Protein 1RIE (pdb70)

Sequence (127 aa):
AMSKIEIKLSDIPEGKNMAFKWRGKPLFVRHRTKKEIDQEAAVEVSQLRDPQHDLERVKKPEWVILIGVCTHLGCVPIANAGDFGGYYCPCHGSHYDASGRIRKGPAPLNLEVPSYEFTSDDMVIVG

Secondary structure (DSSP, 8-state):
--SSEEEEGGGS-TT-EEEEEETTEEEEEEE--HHHHHHHHT--GGG-SS---GGGT-SSTTEEEEE---TTTS-PPEET-TTTEEEEETTTTEEEETT--EEESS--SPPPPPPEEESSSSEEEE-

CATH classification: 2.102.10.10

Solvent-accessible surface area: 6633 Å² total; per-residue (Å²): 139,174,69,117,38,111,4,110,4,85,96,3,79,120,30,86,26,66,53,56,163,20,143,47,118,33,0,8,0,1,34,2,39,155,159,30,34,67,93,4,55,85,25,103,39,92,153,20,138,32,79,49,72,1,102,115,10,14,133,65,52,65,14,0,0,0,23,0,40,5,39,52,129,39,40,74,2,90,26,92,30,35,95,56,41,0,0,67,2,68,58,97,19,1,20,0,0,2,0,0,1,3,74,108,28,60,0,67,98,9,1,112,50,11,85,14,95,36,75,47,129,52,44,0,32,0,33

B-factor: mean 9.21, std 7.86, range [2.0, 38.42]

Organism: Bos taurus (NCBI:txid9913)

Radius of gyration: 13.68 Å; Cα contacts (8 Å, |Δi|>4): 272; chains: 1; bounding box: 29×33×38 Å

InterPro domains:
  IPR004192 Cytochrome b-c1 complex subunit Rieske, transmembrane domain [PF02921] (80-145)
  IPR005805 Rieske iron-sulphur protein, C-terminal [PR00162] (212-223)
  IPR005805 Rieske iron-sulphur protein, C-terminal [PR00162] (234-246)
  IPR005805 Rieske iron-sulphur protein, C-terminal [PR00162] (246-258)
  IPR006317 Ubiquinol-cytochrome c reductase, iron-sulphur subunit [TIGR01416] (114-274)
  IPR011070 Globular protein, non-globular alpha/beta subunit [SSF56568] (1-57)
  IPR014349 Rieske iron-sulphur protein [PTHR10134] (78-274)
  IPR015248 Ubiquinol-cytochrome c reductase iron-sulphur subunit, N-terminal [PF09165] (2-77)
  IPR017941 Rieske [2Fe-2S] iron-sulphur domain [PF00355] (195-258)
  IPR017941 Rieske [2Fe-2S] iron-sulphur domain [PS51296] (187-272)
  IPR036922 Rieske [2Fe-2S] iron-sulphur domain superfamily [G3DSA:2.102.10.10] (143-274)
  IPR036922 Rieske [2Fe-2S] iron-sulphur domain superfamily [SSF50022] (135-273)
  IPR037008 Cytochrome bc1 complex subunit Rieske, transmembrane domain superfamily [G3DSA:1.20.5.270] (79-142)

Nearest PDB structures (foldseek):
  1rie-assembly1_A  TM=1.008E+00  e=8.031E-28  Bos taurus
  2a06-assembly1_R  TM=9.861E-01  e=4.487E-25  Bos taurus
  3bcc-assembly1_E-2  TM=9.941E-01  e=2.349E-24  Gallus gallus
  1bcc-assembly1_E-2  TM=9.866E-01  e=1.030E-23  Gallus gallus
  3h1i-assembly1_E  TM=9.838E-01  e=2.993E-22  Gallus gallus

Structure (mmCIF, N/CA/C/O backbone):
data_1RIE
#
_entry.id   1RIE
#
_cell.length_a   32.100
_cell.length_b   53.000
_cell.length_c   38.000
_cell.angle_alpha   90.00
_cell.angle_beta   100.30
_cell.angle_gamma   90.00
#
_symmetry.space_group_name_H-M   'P 1 21 1'
#
loop_
_entity.id
_entity.type
_entity.pdbx_description
1 polymer 'RIESKE IRON-SULFUR PROTEIN'
2 non-polymer 'FE2/S2 (INORGANIC) CLUSTER'
3 water water
#
loop_
_atom_site.group_PDB
_atom_site.id
_atom_site.type_symbol
_atom_site.label_atom_id
_atom_site.label_alt_id
_atom_site.label_comp_id
_atom_site.label_asym_id
_atom_site.label_entity_id
_atom_site.label_seq_id
_atom_site.pdbx_PDB_ins_code
_atom_site.Cartn_x
_atom_site.Cartn_y
_atom_site.Cartn_z
_atom_site.occupancy
_atom_site.B_iso_or_equiv
_atom_site.auth_seq_id
_atom_site.auth_comp_id
_atom_site.auth_asym_id
_atom_site.auth_atom_id
_atom_site.pdbx_PDB_model_num
ATOM 1 N N . ALA A 1 3 ? 5.631 22.818 28.066 1.00 31.51 70 ALA A N 1
ATOM 2 C CA . ALA A 1 3 ? 6.142 23.021 26.682 1.00 31.25 70 ALA A CA 1
ATOM 3 C C . ALA A 1 3 ? 6.465 21.675 26.064 1.00 31.50 70 ALA A C 1
ATOM 4 O O . ALA A 1 3 ? 7.457 21.041 26.440 1.00 31.70 70 ALA A O 1
ATOM 6 N N . MET A 1 4 ? 5.598 21.231 25.153 1.00 31.16 71 MET A N 1
ATOM 7 C CA . MET A 1 4 ? 5.736 19.941 24.481 1.00 30.76 71 MET A CA 1
ATOM 8 C C . MET A 1 4 ? 5.642 20.064 22.953 1.00 29.34 71 MET A C 1
ATOM 9 O O . MET A 1 4 ? 5.951 19.114 22.233 1.00 29.76 71 MET A O 1
ATOM 14 N N . SER A 1 5 ? 5.195 21.224 22.468 1.00 27.37 72 SER A N 1
ATOM 15 C CA . SER A 1 5 ? 5.077 21.451 21.029 1.00 25.11 72 SER A CA 1
ATOM 16 C C . SER A 1 5 ? 6.449 21.729 20.407 1.00 23.06 72 SER A C 1
ATOM 17 O O . SER A 1 5 ? 6.666 21.457 19.226 1.00 23.16 72 SER A O 1
ATOM 20 N N . LYS A 1 6 ? 7.347 22.302 21.208 1.00 20.53 73 LYS A N 1
ATOM 21 C CA . LYS A 1 6 ? 8.708 22.589 20.769 1.00 17.90 73 LYS A CA 1
ATOM 22 C C . LYS A 1 6 ? 9.693 21.877 21.692 1.00 15.96 73 LYS A C 1
ATOM 23 O O . LYS A 1 6 ? 9.444 21.763 22.889 1.00 15.64 73 LYS A O 1
ATOM 29 N N . ILE A 1 7 ? 10.771 21.352 21.117 1.00 13.16 74 ILE A N 1
ATOM 30 C CA . ILE A 1 7 ? 11.800 20.667 21.900 1.00 10.85 74 ILE A CA 1
ATOM 31 C C . ILE A 1 7 ? 13.152 21.352 21.680 1.00 9.40 74 ILE A C 1
ATOM 32 O O . ILE A 1 7 ? 13.474 21.780 20.568 1.00 8.52 74 ILE A O 1
ATOM 37 N N . GLU A 1 8 ? 13.895 21.538 22.763 1.00 7.69 75 GLU A N 1
ATOM 38 C CA . GLU A 1 8 ? 15.188 22.202 22.728 1.00 6.93 75 GLU A CA 1
ATOM 39 C C . GLU A 1 8 ? 16.273 21.188 23.039 1.00 7.27 75 GLU A C 1
ATOM 40 O O . GLU A 1 8 ? 16.292 20.577 24.112 1.00 7.46 75 GLU A O 1
ATOM 46 N N . ILE A 1 9 ? 17.144 20.978 22.061 1.00 6.82 76 ILE A N 1
ATOM 47 C CA . ILE A 1 9 ? 18.195 19.977 22.151 1.00 7.18 76 ILE A CA 1
ATOM 48 C C . ILE A 1 9 ? 19.617 20.528 22.223 1.00 7.44 76 ILE A C 1
ATOM 49 O O . ILE A 1 9 ? 20.002 21.375 21.413 1.00 7.22 76 ILE A O 1
ATOM 54 N N . LYS A 1 10 ? 20.379 20.049 23.210 1.00 8.09 77 LYS A N 1
ATOM 55 C CA . LYS A 1 10 ? 21.776 20.456 23.397 1.00 9.35 77 LYS A CA 1
ATOM 56 C C . LYS A 1 10 ? 22.686 19.629 22.480 1.00 9.60 77 LYS A C 1
ATOM 57 O O . LYS A 1 10 ? 22.890 18.432 22.678 1.00 9.15 77 LYS A O 1
ATOM 63 N N . LEU A 1 11 ? 23.244 20.307 21.490 1.00 10.02 78 LEU A N 1
ATOM 64 C CA . LEU A 1 11 ? 24.086 19.714 20.453 1.00 10.97 78 LEU A CA 1
ATOM 65 C C . LEU A 1 11 ? 25.384 19.058 20.935 1.00 11.72 78 LEU A C 1
ATOM 66 O O . LEU A 1 11 ? 25.777 17.994 20.425 1.00 11.87 78 LEU A O 1
ATOM 71 N N . SER A 1 12 ? 26.055 19.670 21.908 1.00 12.21 79 SER A N 1
ATOM 72 C CA . SER A 1 12 ? 27.316 19.127 22.413 1.00 12.75 79 SER A CA 1
ATOM 73 C C . SER A 1 12 ? 27.175 17.732 23.033 1.00 12.82 79 SER A C 1
ATOM 74 O O . SER A 1 12 ? 28.164 17.040 23.229 1.00 13.01 79 SER A O 1
ATOM 77 N N . ASP A 1 13 ? 25.951 17.314 23.322 1.00 13.16 80 ASP A N 1
ATOM 78 C CA . ASP A 1 13 ? 25.713 15.987 23.897 1.00 13.88 80 ASP A CA 1
ATOM 79 C C . ASP A 1 13 ? 25.713 14.888 22.825 1.00 13.73 80 ASP A C 1
ATOM 80 O O . ASP A 1 13 ? 25.777 13.700 23.145 1.00 14.31 80 ASP A O 1
ATOM 85 N N . ILE A 1 14 ? 25.635 15.288 21.561 1.00 12.68 81 ILE A N 1
ATOM 86 C CA . ILE A 1 14 ? 25.604 14.340 20.451 1.00 11.71 81 ILE A CA 1
ATOM 87 C C . ILE A 1 14 ? 26.929 14.407 19.695 1.00 11.32 81 ILE A C 1
ATOM 88 O O . ILE A 1 14 ? 27.161 15.337 18.932 1.00 10.92 81 ILE A O 1
ATOM 93 N N . PRO A 1 15 ? 27.834 13.441 19.932 1.00 11.71 82 PRO A N 1
ATOM 94 C CA . PRO A 1 15 ? 29.145 13.425 19.267 1.00 11.52 82 PRO A CA 1
ATOM 95 C C . PRO A 1 15 ? 29.063 13.084 17.776 1.00 11.52 82 PRO A C 1
ATOM 96 O O . PRO A 1 15 ? 28.055 12.571 17.303 1.00 10.58 82 PRO A O 1
ATOM 100 N N . GLU A 1 16 ? 30.131 13.391 17.045 1.00 11.84 83 GLU A N 1
ATOM 101 C CA . GLU A 1 16 ? 30.211 13.106 15.616 1.00 12.26 83 GLU A CA 1
ATOM 102 C C . GLU A 1 16 ? 29.955 11.641 15.336 1.00 11.63 83 GLU A C 1
ATOM 103 O O . GLU A 1 16 ? 30.517 10.774 15.999 1.00 11.41 83 GLU A O 1
ATOM 109 N N . GLY A 1 17 ? 29.101 11.379 14.352 1.00 10.80 84 GLY A N 1
ATOM 110 C CA . GLY A 1 17 ? 28.776 10.020 13.974 1.00 9.93 84 GLY A CA 1
ATOM 111 C C . GLY A 1 17 ? 27.572 9.453 14.702 1.00 9.61 84 GLY A C 1
ATOM 112 O O . GLY A 1 17 ? 27.061 8.393 14.322 1.00 10.08 84 GLY A O 1
ATOM 113 N N . LYS A 1 18 ? 27.078 10.154 15.719 1.00 8.83 85 LYS A N 1
ATOM 114 C CA . LYS A 1 18 ? 25.940 9.646 16.466 1.00 8.69 85 LYS A CA 1
ATOM 115 C C . LYS A 1 18 ? 24.589 10.197 16.026 1.00 7.85 85 LYS A C 1
ATOM 116 O O . LYS A 1 18 ? 24.456 11.388 15.731 1.00 7.56 85 LYS A O 1
ATOM 122 N N . ASN A 1 19 ? 23.615 9.286 15.966 1.00 7.00 86 ASN A N 1
ATOM 123 C CA . ASN A 1 19 ? 22.220 9.608 15.675 1.00 6.27 86 ASN A CA 1
ATOM 124 C C . ASN A 1 19 ? 21.493 9.489 17.015 1.00 6.19 86 ASN A C 1
ATOM 125 O O . ASN A 1 19 ? 21.416 8.395 17.568 1.00 6.57 86 ASN A O 1
ATOM 130 N N . MET A 1 20 ? 21.065 10.614 17.578 1.00 6.17 87 MET A N 1
ATOM 131 C CA . MET A 1 20 ? 20.357 10.602 18.858 1.00 6.44 87 MET A CA 1
ATOM 132 C C . MET A 1 20 ? 18.844 10.730 18.630 1.00 5.79 87 MET A C 1
ATOM 133 O O . MET A 1 20 ? 18.402 11.591 17.872 1.00 5.81 87 MET A O 1
ATOM 138 N N . ALA A 1 21 ? 18.060 9.858 19.261 1.00 5.38 88 ALA A N 1
ATOM 139 C CA . ALA A 1 21 ? 16.603 9.878 19.114 1.00 5.46 88 ALA A CA 1
ATOM 140 C C . ALA A 1 21 ? 15.920 10.434 20.354 1.00 6.05 88 ALA A C 1
ATOM 141 O O . ALA A 1 21 ? 16.304 10.120 21.493 1.00 6.30 88 ALA A O 1
ATOM 143 N N . PHE A 1 22 ? 14.898 11.244 20.112 1.00 5.70 89 PHE A N 1
ATOM 144 C CA . PHE A 1 22 ? 14.089 11.871 21.154 1.00 6.19 89 PHE A CA 1
ATOM 145 C C . PHE A 1 22 ? 12.627 11.624 20.814 1.00 6.61 89 PHE A C 1
ATOM 146 O O . PHE A 1 22 ? 12.315 11.114 19.733 1.00 5.91 89 PHE A O 1
ATOM 154 N N . LYS A 1 23 ? 11.730 11.967 21.733 1.00 7.78 90 LYS A N 1
ATOM 155 C CA . LYS A 1 23 ? 10.297 11.820 21.484 1.00 8.92 90 LYS A CA 1
ATOM 156 C C . LYS A 1 23 ? 9.721 13.224 21.336 1.00 8.71 90 LYS A C 1
ATOM 157 O O . LYS A 1 23 ? 9.932 14.077 22.200 1.00 8.63 90 LYS A O 1
ATOM 163 N N . TRP A 1 24 ? 9.027 13.473 20.231 1.00 8.45 91 TRP A N 1
ATOM 164 C CA . TRP A 1 24 ? 8.460 14.790 19.954 1.00 8.52 91 TRP A CA 1
ATOM 165 C C . TRP A 1 24 ? 7.131 14.623 19.227 1.00 9.05 91 TRP A C 1
ATOM 166 O O . TRP A 1 24 ? 7.049 13.930 18.209 1.00 8.79 91 TRP A O 1
ATOM 177 N N . ARG A 1 25 ? 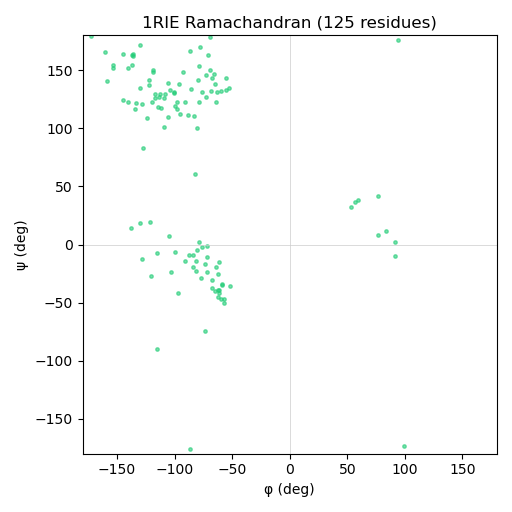6.077 15.206 19.791 1.00 9.80 92 ARG A N 1
ATOM 178 C CA . ARG A 1 25 ? 4.727 15.104 19.223 1.00 10.46 92 ARG A CA 1
ATOM 179 C C . ARG A 1 25 ? 4.285 13.644 19.062 1.00 10.30 92 ARG A C 1
ATOM 180 O O . ARG A 1 25 ? 3.611 13.276 18.103 1.00 10.41 92 ARG A O 1
ATOM 188 N N . GLY A 1 26 ? 4.699 12.821 20.027 1.00 10.70 93 GLY A N 1
ATOM 189 C CA . GLY A 1 26 ? 4.342 11.415 20.065 1.00 10.44 93 GLY A CA 1
ATOM 190 C C . GLY A 1 26 ? 5.102 10.514 19.107 1.00 10.50 93 GLY A C 1
ATOM 191 O O . GLY A 1 26 ? 4.788 9.325 19.027 1.00 11.01 93 GLY A O 1
ATOM 192 N N . LYS A 1 27 ? 6.126 11.034 18.435 1.00 9.80 94 LYS A N 1
ATOM 193 C CA . LYS A 1 27 ? 6.888 10.226 17.480 1.00 8.92 94 LYS A CA 1
ATOM 194 C C . LYS A 1 27 ? 8.403 10.429 17.623 1.00 7.23 94 LYS A C 1
ATOM 195 O O . LYS A 1 27 ? 8.856 11.383 18.256 1.00 6.02 94 LYS A O 1
ATOM 201 N N . PRO A 1 28 ? 9.201 9.521 17.044 1.00 5.76 95 PRO A N 1
ATOM 202 C CA . PRO A 1 28 ? 10.647 9.691 17.156 1.00 4.89 95 PRO A CA 1
ATOM 203 C C . PRO A 1 28 ? 11.140 10.911 16.377 1.00 4.13 95 PRO A C 1
ATOM 204 O O . PRO A 1 28 ? 10.668 11.199 15.269 1.00 3.43 95 PRO A O 1
ATOM 208 N N . LEU A 1 29 ? 12.125 11.584 16.954 1.00 3.24 96 LEU A N 1
ATOM 209 C CA . LEU A 1 29 ? 12.775 12.730 16.346 1.00 2.80 96 LEU A CA 1
ATOM 210 C C . LEU A 1 29 ? 14.271 12.446 16.397 1.00 2.81 96 LEU A C 1
ATOM 211 O O . LEU A 1 29 ? 14.833 12.208 17.476 1.00 3.13 96 LEU A O 1
ATOM 216 N N . PHE A 1 30 ? 14.898 12.427 15.226 1.00 2.48 97 PHE A N 1
ATOM 217 C CA . PHE A 1 30 ? 16.320 12.153 15.112 1.00 2.27 97 PHE A CA 1
ATOM 218 C C . PHE A 1 30 ? 17.154 13.416 14.933 1.00 2.21 97 PHE A C 1
ATOM 219 O O . PHE A 1 30 ? 16.834 14.264 14.097 1.00 2.00 97 PHE A O 1
ATOM 227 N N . VAL A 1 31 ? 18.204 13.536 15.747 1.00 2.59 98 VAL A N 1
ATOM 228 C CA . VAL A 1 31 ? 19.188 14.612 15.645 1.00 2.76 98 VAL A CA 1
ATOM 229 C C . VAL A 1 31 ? 20.540 13.893 15.488 1.00 3.07 98 VAL A C 1
ATOM 230 O O . VAL A 1 31 ? 21.028 13.232 16.421 1.00 3.15 98 VAL A O 1
ATOM 234 N N . ARG A 1 32 ? 21.104 13.978 14.286 1.00 2.85 99 ARG A N 1
ATOM 235 C CA . ARG A 1 32 ? 22.332 13.275 13.974 1.00 3.26 99 ARG A CA 1
ATOM 236 C C . ARG A 1 32 ? 23.492 14.187 13.629 1.00 3.32 99 ARG A C 1
ATOM 237 O O . ARG A 1 32 ? 23.385 15.059 12.755 1.00 3.74 99 ARG A O 1
ATOM 245 N N . HIS A 1 33 ? 24.614 13.946 14.301 1.00 4.11 100 HIS A N 1
ATOM 246 C CA . HIS A 1 33 ? 25.841 14.699 14.074 1.00 4.56 100 HIS A CA 1
ATOM 247 C C . HIS A 1 33 ? 26.619 13.994 12.957 1.00 4.89 100 HIS A C 1
ATOM 248 O O . HIS A 1 33 ? 27.107 12.869 13.132 1.00 5.15 100 HIS A O 1
ATOM 255 N N . ARG A 1 34 ? 26.708 14.649 11.807 1.00 4.71 101 ARG A N 1
ATOM 256 C CA . ARG A 1 34 ? 27.373 14.064 10.650 1.00 5.08 101 ARG A CA 1
ATOM 257 C C . ARG A 1 34 ? 28.835 14.430 10.548 1.00 5.53 101 ARG A C 1
ATOM 258 O O . ARG A 1 34 ? 29.257 15.528 10.936 1.00 6.17 101 ARG A O 1
ATOM 266 N N . THR A 1 35 ? 29.591 13.486 9.998 1.00 6.65 102 THR A N 1
ATOM 267 C CA . THR A 1 35 ? 31.022 13.636 9.768 1.00 7.13 102 THR A CA 1
ATOM 268 C C . THR A 1 35 ? 31.234 14.314 8.415 1.00 7.61 102 THR A C 1
ATOM 269 O O . THR A 1 35 ? 30.314 14.380 7.593 1.00 7.21 102 THR A O 1
ATOM 273 N N . LYS A 1 36 ? 32.458 14.770 8.170 1.00 8.45 103 LYS A N 1
ATOM 274 C CA . LYS A 1 36 ? 32.805 15.430 6.918 1.00 8.74 103 LYS A CA 1
ATOM 275 C C . LYS A 1 36 ? 32.594 14.444 5.773 1.00 8.91 103 LYS A C 1
ATOM 276 O O . LYS A 1 36 ? 32.064 14.797 4.713 1.00 8.81 103 LYS A O 1
ATOM 282 N N . LYS A 1 37 ? 32.950 13.189 6.022 1.00 8.54 104 LYS A N 1
ATOM 283 C CA . LYS A 1 37 ? 32.788 12.152 5.016 1.00 8.40 104 LYS A CA 1
ATOM 284 C C . LYS A 1 37 ? 31.315 12.011 4.602 1.00 7.48 104 LYS A C 1
ATOM 285 O O . LYS A 1 37 ? 31.001 11.962 3.403 1.00 6.98 104 LYS A O 1
ATOM 291 N N . GLU A 1 38 ? 30.420 11.958 5.593 1.00 6.77 105 GLU A N 1
ATOM 292 C CA . GLU A 1 38 ? 28.983 11.829 5.329 1.00 5.86 105 GLU A CA 1
ATOM 293 C C . GLU A 1 38 ? 28.464 13.035 4.546 1.00 5.83 105 GLU A C 1
ATOM 294 O O . GLU A 1 38 ? 27.750 12.875 3.546 1.00 5.24 105 GLU A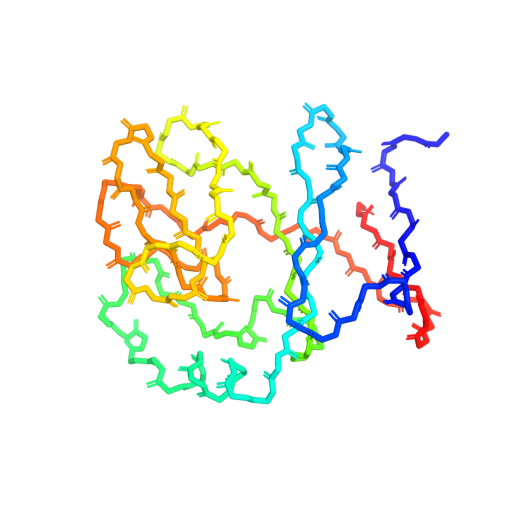 O 1
ATOM 300 N N . ILE A 1 39 ? 28.868 14.227 4.977 1.00 5.44 106 ILE A N 1
ATOM 301 C CA . ILE A 1 39 ? 28.468 15.467 4.319 1.00 5.62 106 ILE A CA 1
ATOM 302 C C . ILE A 1 39 ? 28.878 15.436 2.843 1.00 5.63 106 ILE A C 1
ATOM 303 O O . ILE A 1 39 ? 28.052 15.638 1.952 1.00 5.28 106 ILE A O 1
ATOM 308 N N . ASP A 1 40 ? 30.140 15.112 2.576 1.00 5.74 107 ASP A N 1
ATOM 309 C CA . ASP A 1 40 ? 30.627 15.080 1.205 1.00 6.25 107 ASP A CA 1
ATOM 310 C C . ASP A 1 40 ? 29.957 14.002 0.367 1.00 5.84 107 ASP A C 1
ATOM 311 O O . ASP A 1 40 ? 29.650 14.220 -0.801 1.00 5.89 107 ASP A O 1
ATOM 316 N N . GLN A 1 41 ? 29.737 12.837 0.954 1.00 6.34 108 GLN A N 1
ATOM 317 C CA . GLN A 1 41 ? 29.081 11.735 0.258 1.00 6.67 108 GLN A CA 1
ATOM 318 C C . GLN A 1 41 ? 27.649 12.139 -0.152 1.00 5.77 108 GLN A C 1
ATOM 319 O O . GLN A 1 41 ? 27.220 11.883 -1.285 1.00 5.22 108 GLN A O 1
ATOM 325 N N . GLU A 1 42 ? 26.928 12.819 0.744 1.00 4.24 109 GLU A N 1
ATOM 326 C CA . GLU A 1 42 ? 25.566 13.254 0.408 1.00 4.03 109 GLU A CA 1
ATOM 327 C C . GLU A 1 42 ? 25.577 14.323 -0.686 1.00 3.59 109 GLU A C 1
ATOM 328 O O . GLU A 1 42 ? 24.669 14.381 -1.514 1.00 3.62 109 GLU A O 1
ATOM 334 N N . ALA A 1 43 ? 26.642 15.119 -0.715 1.00 4.36 110 ALA A N 1
ATOM 335 C CA . ALA A 1 43 ? 26.816 16.182 -1.705 1.00 5.00 110 ALA A CA 1
ATOM 336 C C . ALA A 1 43 ? 27.114 15.615 -3.103 1.00 5.46 110 ALA A C 1
ATOM 337 O O . ALA A 1 43 ? 26.846 16.268 -4.115 1.00 5.97 110 ALA A O 1
ATOM 339 N N . ALA A 1 44 ? 27.643 14.398 -3.145 1.00 5.48 111 ALA A N 1
ATOM 340 C CA . ALA A 1 44 ? 28.014 13.726 -4.393 1.00 6.22 111 ALA A CA 1
ATOM 341 C C . ALA A 1 44 ? 26.865 12.994 -5.092 1.00 6.14 111 ALA A C 1
ATOM 342 O O . ALA A 1 44 ? 27.025 12.522 -6.233 1.00 6.66 111 ALA A O 1
ATOM 344 N N . VAL A 1 45 ? 25.718 12.885 -4.419 1.00 5.82 112 VAL A N 1
ATOM 345 C CA . VAL A 1 45 ? 24.560 12.185 -4.966 1.00 5.64 112 VAL A CA 1
ATOM 346 C C . VAL A 1 45 ? 24.014 12.844 -6.240 1.00 6.04 112 VAL A C 1
ATOM 347 O O . VAL A 1 45 ? 23.856 14.068 -6.314 1.00 5.68 112 VAL A O 1
ATOM 351 N N . GLU A 1 46 ? 23.795 12.028 -7.270 1.00 6.08 113 GLU A N 1
ATOM 352 C CA . GLU A 1 46 ? 23.236 12.537 -8.511 1.00 6.47 113 GLU A CA 1
ATOM 353 C C . GLU A 1 46 ? 21.727 12.635 -8.296 1.00 5.84 113 GLU A C 1
ATOM 354 O O . GLU A 1 46 ? 21.000 11.651 -8.367 1.00 6.22 113 GLU A O 1
ATOM 360 N N . VAL A 1 47 ? 21.281 13.856 -8.027 1.00 5.41 114 VAL A N 1
ATOM 361 C CA . VAL A 1 47 ? 19.897 14.164 -7.688 1.00 5.17 114 VAL A CA 1
ATOM 362 C C . VAL A 1 47 ? 18.811 13.798 -8.714 1.00 5.14 114 VAL A C 1
ATOM 363 O O . VAL A 1 47 ? 17.711 13.396 -8.318 1.00 4.46 114 VAL A O 1
ATOM 367 N N . SER A 1 48 ? 19.099 13.882 -10.014 1.00 4.69 115 SER A N 1
ATOM 368 C CA . SER A 1 48 ? 18.055 13.591 -11.001 1.00 4.93 115 SER A CA 1
ATOM 369 C C . SER A 1 48 ? 17.564 12.139 -10.973 1.00 5.11 115 SER A C 1
ATOM 370 O O . SER A 1 48 ? 16.500 11.841 -11.500 1.00 5.07 115 SER A O 1
ATOM 373 N N . GLN A 1 49 ? 18.356 11.242 -10.389 1.00 5.57 116 GLN A N 1
ATOM 374 C CA . GLN A 1 49 ? 17.993 9.832 -10.329 1.00 5.96 116 GLN A CA 1
ATOM 375 C C . GLN A 1 49 ? 17.135 9.499 -9.114 1.00 5.66 116 GLN A C 1
ATOM 376 O O . GLN A 1 49 ? 16.623 8.380 -8.997 1.00 6.27 116 GLN A O 1
ATOM 382 N N . LEU A 1 50 ? 16.992 10.459 -8.207 1.00 5.03 117 LEU A N 1
ATOM 383 C CA . LEU A 1 50 ? 16.215 10.253 -6.984 1.00 4.59 117 LEU A CA 1
ATOM 384 C C . LEU A 1 50 ? 14.693 10.208 -7.224 1.00 4.81 117 LEU A C 1
ATOM 385 O O . LEU A 1 50 ? 14.145 10.941 -8.052 1.00 4.89 117 LEU A O 1
ATOM 390 N N . ARG A 1 51 ? 14.011 9.380 -6.435 1.00 5.14 118 ARG A N 1
ATOM 391 C CA . ARG A 1 51 ? 12.551 9.254 -6.503 1.00 5.40 118 ARG A CA 1
ATOM 392 C C . ARG A 1 51 ? 11.894 10.555 -6.019 1.00 5.10 118 ARG A C 1
ATOM 393 O O . ARG A 1 51 ? 10.844 10.964 -6.514 1.00 5.15 118 ARG A O 1
ATOM 401 N N . ASP A 1 52 ? 12.506 11.155 -5.002 1.00 3.57 119 ASP A N 1
ATOM 402 C CA . ASP A 1 52 ? 12.051 12.399 -4.396 1.00 2.89 119 ASP A CA 1
ATOM 403 C C . ASP A 1 52 ? 13.287 13.317 -4.403 1.00 2.87 119 ASP A C 1
ATOM 404 O O . ASP A 1 52 ? 14.030 13.393 -3.427 1.00 2.00 119 ASP A O 1
ATOM 409 N N . PRO A 1 53 ? 13.546 13.985 -5.544 1.00 2.90 120 PRO A N 1
ATOM 410 C CA . PRO A 1 53 ? 14.714 14.848 -5.720 1.00 2.98 120 PRO A CA 1
ATOM 411 C C . PRO A 1 53 ? 14.820 16.090 -4.849 1.00 3.05 120 PRO A C 1
ATOM 412 O O . PRO A 1 53 ? 13.952 16.954 -4.856 1.00 3.41 120 PRO A O 1
ATOM 416 N N . GLN A 1 54 ? 15.929 16.150 -4.116 1.00 3.07 121 GLN A N 1
ATOM 417 C CA . GLN A 1 54 ? 16.289 17.275 -3.258 1.00 2.83 121 GLN A CA 1
ATOM 418 C C . GLN A 1 54 ? 17.795 17.218 -3.025 1.00 3.24 121 GLN A C 1
ATOM 419 O O . GLN A 1 54 ? 18.363 16.126 -2.924 1.00 2.98 121 GLN A O 1
ATOM 425 N N . HIS A 1 55 ? 18.453 18.375 -3.026 1.00 2.87 122 HIS A N 1
ATOM 426 C CA . HIS A 1 55 ? 19.877 18.405 -2.705 1.00 2.54 122 HIS A CA 1
ATOM 427 C C . HIS A 1 55 ? 19.981 18.310 -1.179 1.00 2.84 122 HIS A C 1
ATOM 428 O O . HIS A 1 55 ? 19.058 18.700 -0.456 1.00 2.42 122 HIS A O 1
ATOM 435 N N . ASP A 1 56 ? 21.097 17.783 -0.694 1.00 2.37 123 ASP A N 1
ATOM 436 C CA . ASP A 1 56 ? 21.300 17.654 0.740 1.00 2.10 123 ASP A CA 1
ATOM 437 C C . ASP A 1 56 ? 21.225 19.014 1.451 1.00 2.18 123 ASP A C 1
ATOM 438 O O . ASP A 1 56 ? 20.685 19.121 2.541 1.00 2.00 123 ASP A O 1
ATOM 443 N N . LEU A 1 57 ? 21.698 20.061 0.785 1.00 2.71 124 LEU A N 1
ATOM 444 C CA . LEU A 1 57 ? 21.736 21.377 1.400 1.00 2.97 124 LEU A CA 1
ATOM 445 C C . LEU A 1 57 ? 20.398 22.113 1.497 1.00 3.15 124 LEU A C 1
ATOM 446 O O . LEU A 1 57 ? 20.351 23.235 2.024 1.00 3.51 124 LEU A O 1
ATOM 451 N N . GLU A 1 58 ? 19.325 21.516 0.968 1.00 2.77 125 GLU A N 1
ATOM 452 C CA . GLU A 1 58 ? 17.997 22.103 1.168 1.00 2.43 125 GLU A CA 1
ATOM 453 C C . GLU A 1 58 ? 17.242 21.267 2.215 1.00 2.56 125 GLU A C 1
ATOM 454 O O . GLU A 1 58 ? 16.063 21.488 2.463 1.00 3.45 125 GLU A O 1
ATOM 460 N N . ARG A 1 59 ? 17.943 20.312 2.827 1.00 2.67 126 ARG A N 1
ATOM 461 C CA . ARG A 1 59 ? 17.349 19.436 3.846 1.00 2.38 126 ARG A CA 1
ATOM 462 C C . ARG A 1 59 ? 17.995 19.637 5.222 1.00 2.85 126 ARG A C 1
ATOM 463 O O . ARG A 1 59 ? 17.535 19.076 6.215 1.00 2.66 126 ARG A O 1
ATOM 471 N N . VAL A 1 60 ? 19.064 20.424 5.259 1.00 3.17 127 VAL A N 1
ATOM 472 C CA . VAL A 1 60 ? 19.791 20.744 6.497 1.00 4.02 127 VAL A CA 1
ATOM 473 C C . VAL A 1 60 ? 20.118 22.244 6.496 1.00 4.90 127 VAL A C 1
ATOM 474 O O . VAL A 1 60 ? 20.108 22.884 5.431 1.00 4.99 127 VAL A O 1
ATOM 478 N N . LYS A 1 61 ? 20.289 22.823 7.681 1.00 5.93 128 LYS A N 1
ATOM 479 C CA . LYS A 1 61 ? 20.657 24.235 7.811 1.00 7.12 128 LYS A CA 1
ATOM 480 C C . LYS A 1 61 ? 22.170 24.324 8.010 1.00 7.90 128 LYS A C 1
ATOM 481 O O . LYS A 1 61 ? 22.832 25.198 7.466 1.00 9.51 128 LYS A O 1
ATOM 487 N N . LYS A 1 62 ? 22.694 23.428 8.830 1.00 8.10 129 LYS A N 1
ATOM 488 C CA . LYS A 1 62 ? 24.121 23.306 9.089 1.00 8.29 129 LYS A CA 1
ATOM 489 C C . LYS A 1 62 ? 24.476 21.920 8.588 1.00 7.62 129 LYS A C 1
ATOM 490 O O . LYS A 1 62 ? 23.845 20.949 8.983 1.00 7.04 129 LYS A O 1
ATOM 496 N N . PRO A 1 63 ? 25.483 21.810 7.703 1.00 7.24 130 PRO A N 1
ATOM 497 C CA . PRO A 1 63 ? 25.919 20.534 7.110 1.00 6.73 130 PRO A CA 1
ATOM 498 C C . PRO A 1 63 ? 26.217 19.412 8.105 1.00 5.87 130 PRO A C 1
ATOM 499 O O . PRO A 1 63 ? 25.962 18.249 7.819 1.00 4.87 130 PRO A O 1
ATOM 503 N N . GLU A 1 64 ? 26.771 19.753 9.261 1.00 5.60 131 GLU A N 1
ATOM 504 C CA . GLU A 1 64 ? 27.127 18.741 10.241 1.00 6.25 131 GLU A CA 1
ATOM 505 C C . GLU A 1 64 ? 25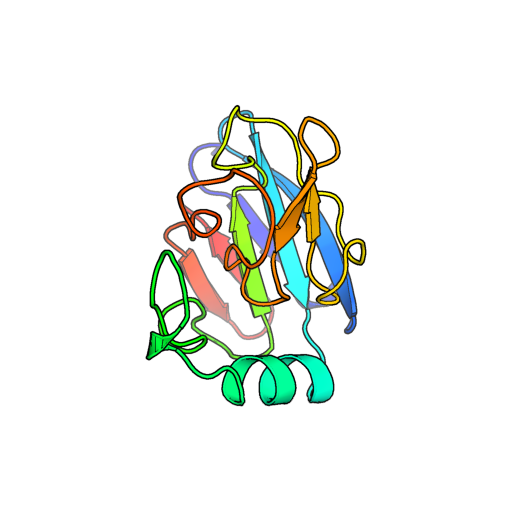.956 18.194 11.077 1.00 5.60 131 GLU A C 1
ATOM 506 O O . GLU A 1 64 ? 26.172 17.330 11.943 1.00 5.52 131 GLU A O 1
ATOM 512 N N . TRP A 1 65 ? 24.739 18.661 10.808 1.00 4.56 132 TRP A N 1
ATOM 513 C CA . TRP A 1 65 ? 23.557 18.201 11.548 1.00 3.98 132 TRP A CA 1
ATOM 514 C C . TRP A 1 65 ? 22.382 17.854 10.644 1.00 3.73 132 TRP A C 1
ATOM 515 O O . TRP A 1 65 ? 21.962 18.680 9.841 1.00 4.19 132 TRP A O 1
ATOM 526 N N . VAL A 1 66 ? 21.901 16.614 10.716 1.00 2.92 133 VAL A N 1
ATOM 527 C CA . VAL A 1 66 ? 20.706 16.275 9.966 1.00 2.71 133 VAL A CA 1
ATOM 528 C C . VAL A 1 66 ? 19.606 15.974 11.001 1.00 2.85 133 VAL A C 1
ATOM 529 O O . VAL A 1 66 ? 19.840 15.245 11.978 1.00 2.87 133 VAL A O 1
ATOM 533 N N . ILE A 1 67 ? 18.464 16.639 10.858 1.00 2.74 134 ILE A N 1
ATOM 534 C CA . ILE A 1 67 ? 17.345 16.485 11.788 1.00 2.24 134 ILE A CA 1
ATOM 535 C C . ILE A 1 67 ? 16.138 15.974 11.021 1.00 2.00 134 ILE A C 1
ATOM 536 O O . ILE A 1 67 ? 15.701 16.599 10.053 1.00 2.00 134 ILE A O 1
ATOM 541 N N . LEU A 1 68 ? 15.612 14.835 11.464 1.00 2.00 135 LEU A N 1
ATOM 542 C CA . LEU A 1 68 ? 14.527 14.173 10.751 1.00 2.00 135 LEU A CA 1
ATOM 543 C C . LEU A 1 68 ? 13.458 13.572 11.653 1.00 2.00 135 LEU A C 1
ATOM 544 O O . LEU A 1 68 ? 13.747 13.158 12.768 1.00 2.00 135 LEU A O 1
ATOM 549 N N . ILE A 1 69 ? 12.233 13.488 11.139 1.00 2.00 136 ILE A N 1
ATOM 550 C CA . ILE A 1 69 ? 11.149 12.817 11.862 1.00 2.06 136 ILE A CA 1
ATOM 551 C C . ILE A 1 69 ? 11.413 11.322 11.607 1.00 2.00 136 ILE A C 1
ATOM 552 O O . ILE A 1 69 ? 11.487 10.906 10.449 1.00 2.43 136 ILE A O 1
ATOM 557 N N . GLY A 1 70 ? 11.568 10.534 12.669 1.00 2.00 137 GLY A N 1
ATOM 558 C CA . GLY A 1 70 ? 11.889 9.121 12.531 1.00 2.86 137 GLY A CA 1
ATOM 559 C C . GLY A 1 70 ? 10.695 8.233 12.261 1.00 3.51 137 GLY A C 1
ATOM 560 O O . GLY A 1 70 ? 10.439 7.293 13.020 1.00 4.08 137 GLY A O 1
ATOM 561 N N . VAL A 1 71 ? 10.017 8.497 11.150 1.00 3.78 138 VAL A N 1
ATOM 562 C CA . VAL A 1 71 ? 8.828 7.752 10.726 1.00 4.49 138 VAL A CA 1
ATOM 563 C C . VAL A 1 71 ? 8.973 7.437 9.240 1.00 4.91 138 VAL A C 1
ATOM 564 O O . VAL A 1 71 ? 9.056 8.352 8.416 1.00 5.45 138 VAL A O 1
ATOM 568 N N . CYS A 1 72 ? 9.040 6.153 8.895 1.00 5.76 139 CYS A N 1
ATOM 569 C CA . CYS A 1 72 ? 9.186 5.728 7.499 1.00 6.47 139 CYS A CA 1
ATOM 570 C C . CYS A 1 72 ? 8.000 6.232 6.685 1.00 6.85 139 CYS A C 1
ATOM 571 O O . CYS A 1 72 ? 6.849 6.065 7.105 1.00 6.96 139 CYS A O 1
ATOM 574 N N . THR A 1 73 ? 8.280 6.830 5.523 1.00 6.99 140 THR A N 1
ATOM 575 C CA . THR A 1 73 ? 7.226 7.386 4.667 1.00 7.10 140 THR A CA 1
ATOM 576 C C . THR A 1 73 ? 6.384 6.318 3.962 1.00 7.50 140 THR A C 1
ATOM 577 O O . THR A 1 73 ? 5.366 6.642 3.353 1.00 8.40 140 THR A O 1
ATOM 581 N N . HIS A 1 74 ? 6.819 5.060 4.020 1.00 7.82 141 HIS A N 1
ATOM 582 C CA . HIS A 1 74 ? 6.073 3.964 3.413 1.00 7.93 141 HIS A CA 1
ATOM 583 C C . HIS A 1 74 ? 4.838 3.649 4.261 1.00 8.10 141 HIS A C 1
ATOM 584 O O . HIS A 1 74 ? 3.713 3.992 3.888 1.00 8.14 141 HIS A O 1
ATOM 591 N N . LEU A 1 75 ? 5.043 3.002 5.404 1.00 8.38 142 LEU A N 1
ATOM 592 C CA . LEU A 1 75 ? 3.917 2.662 6.262 1.00 8.63 142 LEU A CA 1
ATOM 593 C C . LEU A 1 75 ? 4.078 3.050 7.734 1.00 8.55 142 LEU A C 1
ATOM 594 O O . LEU A 1 75 ? 3.426 2.473 8.598 1.00 9.44 142 LEU A O 1
ATOM 599 N N . GLY A 1 76 ? 4.998 3.964 8.031 1.00 8.56 143 GLY A N 1
ATOM 600 C CA . GLY A 1 76 ? 5.104 4.477 9.391 1.00 8.37 143 GLY A CA 1
ATOM 601 C C . GLY A 1 76 ? 6.037 3.793 10.377 1.00 8.62 143 GLY A C 1
ATOM 602 O O . GLY A 1 76 ? 6.069 4.229 11.534 1.00 9.40 143 GLY A O 1
ATOM 603 N N . CYS A 1 77 ? 6.788 2.763 9.999 1.00 8.37 144 CYS A N 1
ATOM 604 C CA . CYS A 1 77 ? 7.698 2.132 10.972 1.00 7.81 144 CYS A CA 1
ATOM 605 C C . CYS A 1 77 ? 8.877 3.056 11.341 1.00 7.32 144 CYS A C 1
ATOM 606 O O . CYS A 1 77 ? 8.970 4.164 10.819 1.00 8.29 144 CYS A O 1
ATOM 609 N N . VAL A 1 78 ? 9.768 2.623 12.235 1.00 6.49 145 VAL A N 1
ATOM 610 C CA . VAL A 1 78 ? 10.899 3.468 12.635 1.00 6.13 145 VAL A CA 1
ATOM 611 C C . VAL A 1 78 ? 12.205 3.095 11.922 1.00 5.44 145 VAL A C 1
ATOM 612 O O . VAL A 1 78 ? 12.691 1.979 12.047 1.00 4.60 145 VAL A O 1
ATOM 616 N N . PRO A 1 79 ? 12.782 4.034 11.150 1.00 5.19 146 PRO A N 1
ATOM 617 C CA . PRO A 1 79 ? 14.047 3.782 10.448 1.00 4.84 146 PRO A CA 1
ATOM 618 C C . PRO A 1 79 ? 15.185 3.571 11.454 1.00 4.97 146 PRO A C 1
ATOM 619 O O . PRO A 1 79 ? 15.281 4.300 12.447 1.00 5.17 146 PRO A O 1
ATOM 623 N N . ILE A 1 80 ? 16.041 2.590 11.191 1.00 4.63 147 ILE A N 1
ATOM 624 C CA . ILE A 1 80 ? 17.173 2.276 12.064 1.00 4.85 147 ILE A CA 1
ATOM 625 C C . ILE A 1 80 ? 18.443 2.937 11.521 1.00 4.98 147 ILE A C 1
ATOM 626 O O . ILE A 1 80 ? 18.817 2.702 10.375 1.00 4.33 147 ILE A O 1
ATOM 631 N N . ALA A 1 81 ? 19.091 3.774 12.341 1.00 4.94 148 ALA A N 1
ATOM 632 C CA . ALA A 1 81 ? 20.309 4.493 11.944 1.00 5.38 148 ALA A CA 1
ATOM 633 C C . ALA A 1 81 ? 21.506 3.578 11.690 1.00 6.16 148 ALA A C 1
ATOM 634 O O . ALA A 1 81 ? 21.696 2.556 12.378 1.00 5.76 148 ALA A O 1
ATOM 636 N N . ASN A 1 82 ? 22.332 3.995 10.733 1.00 7.04 149 ASN A N 1
ATOM 637 C CA . ASN A 1 82 ? 23.567 3.305 10.368 1.00 8.07 149 ASN A CA 1
ATOM 638 C C . ASN A 1 82 ? 23.333 1.875 9.906 1.00 8.48 149 ASN A C 1
ATOM 639 O O . ASN A 1 82 ? 24.058 0.947 10.293 1.00 10.06 149 ASN A O 1
ATOM 644 N N . ALA A 1 83 ? 22.248 1.694 9.166 1.00 7.49 150 ALA A N 1
ATOM 645 C CA . ALA A 1 83 ? 21.889 0.408 8.603 1.00 6.70 150 ALA A CA 1
ATOM 646 C C . ALA A 1 83 ? 21.444 0.673 7.170 1.00 6.23 150 ALA A C 1
ATOM 647 O O . ALA A 1 83 ? 21.152 1.820 6.817 1.00 5.76 150 ALA A O 1
ATOM 649 N N . GLY A 1 84 ? 21.400 -0.371 6.349 1.00 6.15 151 GLY A N 1
ATOM 650 C CA . GLY A 1 84 ? 21.018 -0.187 4.959 1.00 6.33 151 GLY A CA 1
ATOM 651 C C . GLY A 1 84 ? 22.242 -0.009 4.083 1.00 6.44 151 GLY A C 1
ATOM 652 O O . GLY A 1 84 ? 23.349 0.133 4.607 1.00 6.58 151 GLY A O 1
ATOM 653 N N . ASP A 1 85 ? 22.044 0.084 2.770 1.00 6.76 152 ASP A N 1
ATOM 654 C CA . ASP A 1 85 ? 23.154 0.193 1.812 1.00 7.32 152 ASP A CA 1
ATOM 655 C C . ASP A 1 85 ? 23.758 1.587 1.651 1.00 7.81 152 ASP A C 1
ATOM 656 O O . ASP A 1 85 ? 24.717 1.739 0.902 1.00 7.97 152 ASP A O 1
ATOM 661 N N . PHE A 1 86 ? 23.200 2.607 2.292 1.00 7.74 153 PHE A N 1
ATOM 662 C CA . PHE A 1 86 ? 23.698 3.964 2.079 1.00 8.34 153 PHE A CA 1
ATOM 663 C C . PHE A 1 86 ? 24.193 4.673 3.338 1.00 8.90 153 PHE A C 1
ATOM 664 O O . PHE A 1 86 ? 24.307 5.898 3.354 1.00 10.18 153 PHE A O 1
ATOM 672 N N . GLY A 1 87 ? 24.502 3.899 4.378 1.00 9.03 154 GLY A N 1
ATOM 673 C CA . GLY A 1 87 ? 24.997 4.459 5.623 1.00 8.94 154 GLY A CA 1
ATOM 674 C C . GLY A 1 87 ? 24.099 5.542 6.196 1.00 8.52 154 GLY A C 1
ATOM 675 O O . GLY A 1 87 ? 24.587 6.524 6.776 1.00 9.81 154 GLY A O 1
ATOM 676 N N . GLY A 1 88 ? 22.802 5.409 5.966 1.00 7.01 155 GLY A N 1
ATOM 677 C CA . GLY A 1 88 ? 21.850 6.372 6.487 1.00 4.82 155 GLY A CA 1
ATOM 678 C C . GLY A 1 88 ? 20.939 5.703 7.494 1.00 4.14 155 GLY A C 1
ATOM 679 O O . GLY A 1 88 ? 21.238 5.656 8.687 1.00 3.69 155 GLY A O 1
ATOM 680 N N . TYR A 1 89 ? 19.836 5.160 7.000 1.00 3.08 156 TYR A N 1
ATOM 681 C CA . TYR A 1 89 ? 18.869 4.451 7.837 1.00 2.64 156 TYR A CA 1
ATOM 682 C C . TYR A 1 89 ? 18.288 3.293 7.049 1.00 2.27 156 TYR A C 1
ATOM 683 O O . TYR A 1 89 ? 18.330 3.283 5.816 1.00 2.00 156 TYR A O 1
ATOM 692 N N . TYR A 1 90 ? 17.664 2.374 7.768 1.00 2.43 157 TYR A N 1
ATOM 693 C CA . TYR A 1 90 ? 17.015 1.225 7.156 1.00 2.76 157 TYR A CA 1
ATOM 694 C C . TYR A 1 90 ? 15.703 0.928 7.871 1.00 3.43 157 TYR A C 1
ATOM 695 O O . TYR A 1 90 ? 15.681 0.805 9.093 1.00 3.39 157 TYR A O 1
ATOM 704 N N . CYS A 1 91 ? 14.602 0.922 7.131 1.00 3.40 158 CYS A N 1
ATOM 705 C CA . CYS A 1 91 ? 13.310 0.574 7.709 1.00 4.04 158 CYS A CA 1
ATOM 706 C C . CYS A 1 91 ? 13.077 -0.914 7.436 1.00 4.12 158 CYS A C 1
ATOM 707 O O . CYS A 1 91 ? 12.851 -1.320 6.285 1.00 3.55 158 CYS A O 1
ATOM 710 N N . PRO A 1 92 ? 13.076 -1.739 8.495 1.00 4.27 159 PRO A N 1
ATOM 711 C CA . PRO A 1 92 ? 12.911 -3.186 8.350 1.00 5.22 159 PRO A CA 1
ATOM 712 C C . PRO A 1 92 ? 11.514 -3.682 8.010 1.00 5.48 159 PRO A C 1
ATOM 713 O O . PRO A 1 92 ? 11.359 -4.807 7.537 1.00 6.97 159 PRO A O 1
ATOM 717 N N . CYS A 1 93 ? 10.497 -2.854 8.197 1.00 5.71 160 CYS A N 1
ATOM 718 C CA . CYS A 1 93 ? 9.147 -3.303 7.914 1.00 5.75 160 CYS A CA 1
ATOM 719 C C . CYS A 1 93 ? 8.972 -3.795 6.481 1.00 6.15 160 CYS A C 1
ATOM 720 O O . CYS A 1 93 ? 8.408 -4.873 6.263 1.00 6.25 160 CYS A O 1
ATOM 723 N N . HIS A 1 94 ? 9.471 -3.033 5.510 1.00 5.72 161 HIS A N 1
ATOM 724 C CA . HIS A 1 94 ? 9.382 -3.455 4.114 1.00 5.27 161 HIS A CA 1
ATOM 725 C C . HIS A 1 94 ? 10.673 -3.193 3.338 1.00 4.66 161 HIS A C 1
ATOM 726 O O . HIS A 1 94 ? 10.700 -3.249 2.108 1.00 4.87 161 HIS A O 1
ATOM 733 N N . GLY A 1 95 ? 11.739 -2.911 4.078 1.00 3.60 162 GLY A N 1
ATOM 734 C CA . GLY A 1 95 ? 13.051 -2.746 3.482 1.00 2.60 162 GLY A CA 1
ATOM 735 C C . GLY A 1 95 ? 13.358 -1.449 2.757 1.00 2.47 162 GLY A C 1
ATOM 736 O O . GLY A 1 95 ? 13.983 -1.496 1.702 1.00 2.00 162 GLY A O 1
ATOM 737 N N . SER A 1 96 ? 12.953 -0.299 3.280 1.00 2.17 163 SER A N 1
ATOM 738 C CA . SER A 1 96 ? 13.333 0.956 2.620 1.00 2.84 163 SER A CA 1
ATOM 739 C C . SER A 1 96 ? 14.723 1.405 3.125 1.00 2.89 163 SER A C 1
ATOM 740 O O . SER A 1 96 ? 14.977 1.377 4.336 1.00 3.23 163 SER A O 1
ATOM 743 N N . HIS A 1 97 ? 15.611 1.800 2.210 1.00 2.58 164 HIS A N 1
ATOM 744 C CA . HIS A 1 97 ? 16.954 2.275 2.565 1.00 2.26 164 HIS A CA 1
ATOM 745 C C . HIS A 1 97 ? 17.022 3.771 2.328 1.00 2.00 164 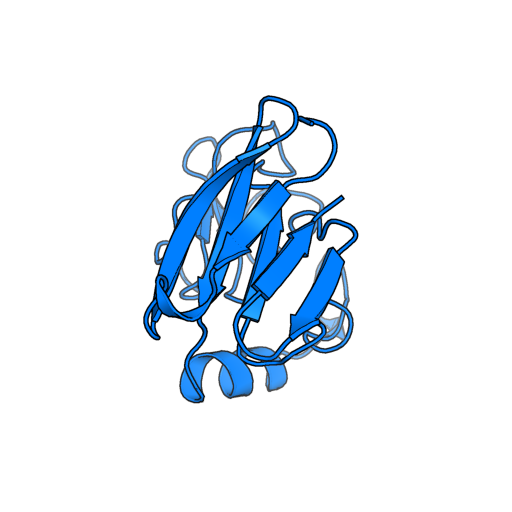HIS A C 1
ATOM 746 O O . HIS A 1 97 ? 16.674 4.244 1.238 1.00 2.20 164 HIS A O 1
ATOM 753 N N . TYR A 1 98 ? 17.495 4.506 3.329 1.00 2.08 165 TYR A N 1
ATOM 754 C CA . TYR A 1 98 ? 17.654 5.964 3.243 1.00 2.28 165 TYR A CA 1
ATOM 755 C C . TYR A 1 98 ? 19.129 6.354 3.410 1.00 2.00 165 TYR A C 1
ATOM 756 O O . TYR A 1 98 ? 19.884 5.653 4.076 1.00 2.00 165 TYR A O 1
ATOM 765 N N . ASP A 1 99 ? 19.550 7.450 2.788 1.00 2.00 166 ASP A N 1
ATOM 766 C CA . ASP A 1 99 ? 20.939 7.891 2.955 1.00 2.00 166 ASP A CA 1
ATOM 767 C C . ASP A 1 99 ? 21.047 8.767 4.208 1.00 2.04 166 ASP A C 1
ATOM 768 O O . ASP A 1 99 ? 20.047 8.953 4.915 1.00 2.00 166 ASP A O 1
ATOM 773 N N . ALA A 1 100 ? 22.239 9.326 4.456 1.00 2.42 167 ALA A N 1
ATOM 774 C CA . ALA A 1 100 ? 22.497 10.182 5.631 1.00 2.28 167 ALA A CA 1
ATOM 775 C C . ALA A 1 100 ? 21.827 11.560 5.551 1.00 2.38 167 ALA A C 1
ATOM 776 O O . ALA A 1 100 ? 22.030 12.401 6.432 1.00 2.38 167 ALA A O 1
ATOM 778 N N . SER A 1 101 ? 21.133 11.824 4.442 1.00 2.13 168 SER A N 1
ATOM 779 C CA . SER A 1 101 ? 20.359 13.056 4.298 1.00 2.00 168 SER A CA 1
ATOM 780 C C . SER A 1 101 ? 18.890 12.691 4.597 1.00 2.00 168 SER A C 1
ATOM 781 O O . SER A 1 101 ? 18.025 13.543 4.706 1.00 2.04 168 SER A O 1
ATOM 784 N N . GLY A 1 102 ? 18.639 11.398 4.772 1.00 2.00 169 GLY A N 1
ATOM 785 C CA . GLY A 1 102 ? 17.289 10.918 5.021 1.00 2.00 169 GLY A CA 1
ATOM 786 C C . GLY A 1 102 ? 16.495 10.722 3.733 1.00 2.00 169 GLY A C 1
ATOM 787 O O . GLY A 1 102 ? 15.274 10.551 3.768 1.00 2.00 169 GLY A O 1
ATOM 788 N N . ARG A 1 103 ? 17.176 10.777 2.588 1.00 2.00 170 ARG A N 1
ATOM 789 C CA . ARG A 1 103 ? 16.504 10.598 1.292 1.00 2.02 170 ARG A CA 1
ATOM 790 C C . ARG A 1 103 ? 16.256 9.113 0.988 1.00 2.28 170 ARG A C 1
ATOM 791 O O . ARG A 1 103 ? 17.075 8.263 1.326 1.00 2.73 170 ARG A O 1
ATOM 799 N N . ILE A 1 104 ? 15.105 8.804 0.397 1.00 2.02 171 ILE A N 1
ATOM 800 C CA . ILE A 1 104 ? 14.787 7.422 0.051 1.00 2.19 171 ILE A CA 1
ATOM 801 C C . ILE A 1 104 ? 15.637 7.001 -1.149 1.00 2.21 171 ILE A C 1
ATOM 802 O O . ILE A 1 104 ? 15.681 7.694 -2.177 1.00 2.64 171 ILE A O 1
ATOM 807 N N . ARG A 1 105 ? 16.336 5.885 -0.995 1.00 2.00 172 ARG A N 1
ATOM 808 C CA . ARG A 1 105 ? 17.258 5.405 -2.027 1.00 2.48 172 ARG A CA 1
ATOM 809 C C . ARG A 1 105 ? 16.951 4.018 -2.590 1.00 2.65 172 ARG A C 1
ATOM 810 O O . ARG A 1 105 ? 17.387 3.696 -3.699 1.00 3.41 172 ARG A O 1
ATOM 818 N N . LYS A 1 106 ? 16.302 3.168 -1.800 1.00 3.05 173 LYS A N 1
ATOM 819 C CA . LYS A 1 106 ? 15.962 1.814 -2.236 1.00 3.43 173 LYS A CA 1
ATOM 820 C C . LYS A 1 106 ? 14.734 1.350 -1.457 1.00 3.55 173 LYS A C 1
ATOM 821 O O . LYS A 1 106 ? 14.496 1.816 -0.342 1.00 2.73 173 LYS A O 1
ATOM 827 N N . GLY A 1 107 ? 13.960 0.429 -2.013 1.00 3.31 174 GLY A N 1
ATOM 828 C CA . GLY A 1 107 ? 12.787 -0.023 -1.288 1.00 3.32 174 GLY A CA 1
ATOM 829 C C . GLY A 1 107 ? 11.495 0.634 -1.757 1.00 3.68 174 GLY A C 1
ATOM 830 O O . GLY A 1 107 ? 11.496 1.447 -2.683 1.00 4.04 174 GLY A O 1
ATOM 831 N N . PRO A 1 108 ? 10.386 0.373 -1.058 1.00 3.78 175 PRO A N 1
ATOM 832 C CA . PRO A 1 108 ? 9.080 0.902 -1.444 1.00 4.13 175 PRO A CA 1
ATOM 833 C C . PRO A 1 108 ? 8.693 2.316 -0.999 1.00 4.25 175 PRO A C 1
ATOM 834 O O . PRO A 1 108 ? 7.775 2.874 -1.578 1.00 5.35 175 PRO A O 1
ATOM 838 N N . ALA A 1 109 ? 9.332 2.892 0.015 1.00 4.12 176 ALA A N 1
ATOM 839 C CA . ALA A 1 109 ? 8.924 4.232 0.486 1.00 4.07 176 ALA A CA 1
ATOM 840 C C . ALA A 1 109 ? 8.866 5.277 -0.638 1.00 4.37 176 ALA A C 1
ATOM 841 O O . ALA A 1 109 ? 9.779 5.376 -1.461 1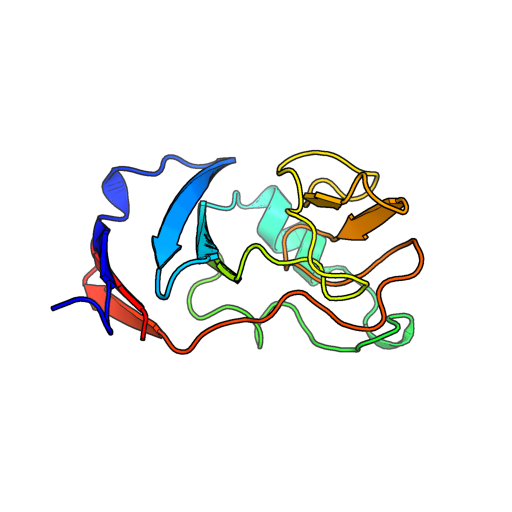.00 4.04 176 ALA A O 1
ATOM 843 N N . PRO A 1 110 ? 7.787 6.078 -0.679 1.00 4.53 177 PRO A N 1
ATOM 844 C CA . PRO A 1 110 ? 7.650 7.083 -1.742 1.00 4.53 177 PRO A CA 1
ATOM 845 C C . PRO A 1 110 ? 8.398 8.404 -1.547 1.00 4.26 177 PRO A C 1
ATOM 846 O O . PRO A 1 110 ? 8.733 9.068 -2.528 1.00 3.91 177 PRO A O 1
ATOM 850 N N . LEU A 1 111 ? 8.716 8.759 -0.305 1.00 4.04 178 LEU A N 1
ATOM 851 C CA . LEU A 1 111 ? 9.342 10.048 -0.036 1.00 3.69 178 LEU A CA 1
ATOM 852 C C . LEU A 1 111 ? 10.512 10.018 0.941 1.00 2.90 178 LEU A C 1
ATOM 853 O O . LEU A 1 111 ? 10.682 9.087 1.739 1.00 2.54 178 LEU A O 1
ATOM 858 N N . ASN A 1 112 ? 11.288 11.095 0.897 1.00 2.52 179 ASN A N 1
ATOM 859 C CA . ASN A 1 112 ? 12.399 11.279 1.809 1.00 2.20 179 ASN A CA 1
ATOM 860 C C . ASN A 1 112 ? 11.804 11.520 3.196 1.00 2.08 179 ASN A C 1
ATOM 861 O O . ASN A 1 112 ? 10.678 12.016 3.318 1.00 2.00 179 ASN A O 1
ATOM 866 N N . LEU A 1 113 ? 12.532 11.112 4.233 1.00 2.07 180 LEU A N 1
ATOM 867 C CA . LEU A 1 113 ? 12.064 11.319 5.596 1.00 2.34 180 LEU A CA 1
ATOM 868 C C . LEU A 1 113 ? 11.786 12.803 5.801 1.00 2.00 180 LEU A C 1
ATOM 869 O O . LEU A 1 113 ? 12.500 13.665 5.274 1.00 2.51 180 LEU A O 1
ATOM 874 N N . GLU A 1 114 ? 10.741 13.104 6.556 1.00 2.36 181 GLU A N 1
ATOM 875 C CA . GLU A 1 114 ? 10.345 14.487 6.784 1.00 2.25 181 GLU A CA 1
ATOM 876 C C . GLU A 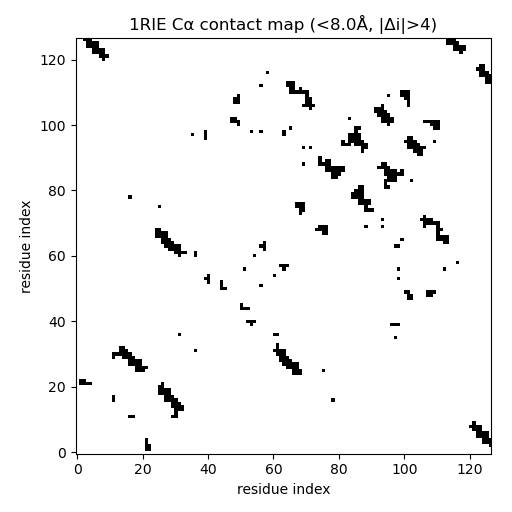1 114 ? 11.316 15.312 7.624 1.00 2.35 181 GLU A C 1
ATOM 877 O O . GLU A 1 114 ? 11.771 14.892 8.684 1.00 2.64 181 GLU A O 1
ATOM 883 N N . VAL A 1 115 ? 11.624 16.504 7.128 1.00 2.00 182 VAL A N 1
ATOM 884 C CA . VAL A 1 115 ? 12.482 17.442 7.835 1.00 2.33 182 VAL A CA 1
ATOM 885 C C . VAL A 1 115 ? 11.563 18.440 8.545 1.00 2.65 182 VAL A C 1
ATOM 886 O O . VAL A 1 115 ? 10.756 19.126 7.904 1.00 2.31 182 VAL A O 1
ATOM 890 N N . PRO A 1 116 ? 11.610 18.467 9.880 1.00 2.56 183 PRO A N 1
ATOM 891 C CA . PRO A 1 116 ? 10.750 19.401 10.606 1.00 3.16 183 PRO A CA 1
ATOM 892 C C . PRO A 1 116 ? 11.299 20.828 10.579 1.00 3.31 183 PRO A C 1
ATOM 893 O O . PRO A 1 116 ? 12.432 21.070 10.171 1.00 3.59 183 PRO A O 1
ATOM 897 N N . SER A 1 117 ? 10.479 21.767 11.024 1.00 4.30 184 SER A N 1
ATOM 898 C CA . SER A 1 117 ? 10.888 23.149 11.120 1.00 5.39 184 SER A CA 1
ATOM 899 C C . SER A 1 117 ? 11.794 23.268 12.345 1.00 5.48 184 SER A C 1
ATOM 900 O O . SER A 1 117 ? 11.459 22.735 13.402 1.00 5.42 184 SER A O 1
ATOM 903 N N . TYR A 1 118 ? 12.954 23.904 12.195 1.00 5.49 185 TYR A N 1
ATOM 904 C CA . TYR A 1 118 ? 13.869 24.075 13.323 1.00 6.00 185 TYR A CA 1
ATOM 905 C C . TYR A 1 118 ? 14.864 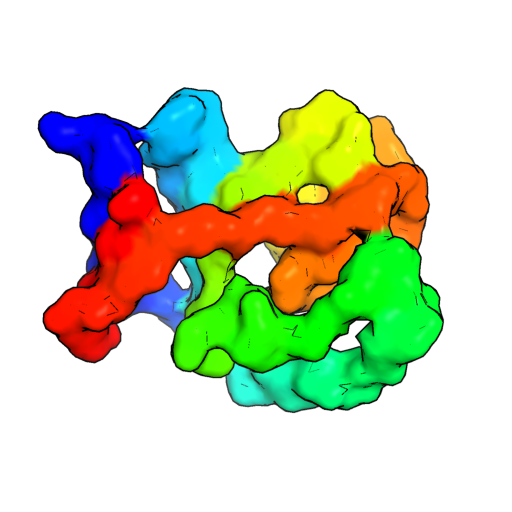25.186 13.077 1.00 6.78 185 TYR A C 1
ATOM 906 O O . TYR A 1 118 ? 15.018 25.648 11.945 1.00 6.76 185 TYR A O 1
ATOM 915 N N . GLU A 1 119 ? 15.535 25.619 14.138 1.00 8.14 186 GLU A N 1
ATOM 916 C CA . GLU A 1 119 ? 16.543 26.664 14.024 1.00 10.01 186 GLU A CA 1
ATOM 917 C C . GLU A 1 119 ? 17.571 26.536 15.129 1.00 10.20 186 GLU A C 1
ATOM 918 O O . GLU A 1 119 ? 17.281 26.003 16.194 1.00 9.83 186 GLU A O 1
ATOM 924 N N . PHE A 1 120 ? 18.784 26.986 14.847 1.00 11.25 187 PHE A N 1
ATOM 925 C CA . PHE A 1 120 ? 19.858 26.949 15.826 1.00 12.60 187 PHE A CA 1
ATOM 926 C C . PHE A 1 120 ? 19.841 28.259 16.585 1.00 14.51 187 PHE A C 1
ATOM 927 O O . PHE A 1 120 ? 19.894 29.331 15.978 1.00 14.26 187 PHE A O 1
ATOM 935 N N . THR A 1 121 ? 19.712 28.193 17.905 1.00 17.14 188 THR A N 1
ATOM 936 C CA . THR A 1 121 ? 19.643 29.395 18.734 1.00 20.16 188 THR A CA 1
ATOM 937 C C . THR A 1 121 ? 21.014 29.856 19.215 1.00 21.65 188 THR A C 1
ATOM 938 O O . THR A 1 121 ? 21.178 30.963 19.741 1.00 22.17 188 THR A O 1
ATOM 942 N N . SER A 1 122 ? 21.979 28.958 19.064 1.00 23.30 189 SER A N 1
ATOM 943 C CA . SER A 1 122 ? 23.365 29.190 19.439 1.00 24.87 189 SER A CA 1
ATOM 944 C C . SER A 1 122 ? 24.167 28.003 18.929 1.00 25.49 189 SER A C 1
ATOM 945 O O . SER A 1 122 ? 23.599 27.071 18.356 1.00 26.11 189 SER A O 1
ATOM 948 N N . ASP A 1 123 ? 25.474 28.032 19.170 1.00 25.97 190 ASP A N 1
ATOM 949 C CA . ASP A 1 123 ? 26.380 26.970 18.743 1.00 25.79 190 ASP A CA 1
ATOM 950 C C . ASP A 1 123 ? 26.056 25.618 19.379 1.00 24.91 190 ASP A C 1
ATOM 951 O O . ASP A 1 123 ? 26.391 24.573 18.830 1.00 25.39 190 ASP A O 1
ATOM 956 N N . ASP A 1 124 ? 25.419 25.662 20.548 1.00 23.24 191 ASP A N 1
ATOM 957 C CA . ASP A 1 124 ? 25.100 24.472 21.302 1.00 21.78 191 ASP A CA 1
ATOM 958 C C . ASP A 1 124 ? 23.663 24.024 21.219 1.00 19.59 191 ASP A C 1
ATOM 959 O O . ASP A 1 124 ? 23.405 22.874 21.511 1.00 19.50 191 ASP A O 1
ATOM 964 N N . MET A 1 125 ? 22.712 24.903 20.908 1.00 17.01 192 MET A N 1
ATOM 965 C CA . MET A 1 125 ? 21.314 24.485 20.912 1.00 14.22 192 MET A CA 1
ATOM 966 C C . MET A 1 125 ? 20.569 24.588 19.573 1.00 12.27 192 MET A C 1
ATOM 967 O O . MET A 1 125 ? 20.785 25.485 18.782 1.00 11.89 192 MET A O 1
ATOM 972 N N . VAL A 1 126 ? 19.626 23.666 19.428 1.00 10.03 193 VAL A N 1
ATOM 973 C CA . VAL A 1 126 ? 18.738 23.630 18.265 1.00 7.98 193 VAL A CA 1
ATOM 974 C C . VAL A 1 126 ? 17.310 23.513 18.832 1.00 7.53 193 VAL A C 1
ATOM 975 O O . VAL A 1 126 ? 17.065 22.760 19.801 1.00 7.32 193 VAL A O 1
ATOM 979 N N . ILE A 1 127 ? 16.394 24.311 18.292 1.00 7.13 194 ILE A N 1
ATOM 980 C CA . ILE A 1 127 ? 15.003 24.293 18.733 1.00 7.00 194 ILE A CA 1
ATOM 981 C C . ILE A 1 127 ? 14.142 23.803 17.591 1.00 6.96 194 ILE A C 1
ATOM 982 O O . ILE A 1 127 ? 14.131 24.413 16.513 1.00 6.73 194 ILE A O 1
ATOM 987 N N . VAL A 1 128 ? 13.469 22.681 17.817 1.00 6.64 195 VAL A N 1
ATOM 988 C CA . VAL A 1 128 ? 12.612 22.055 16.812 1.00 7.04 195 VAL A CA 1
ATOM 989 C C . VAL A 1 128 ? 11.146 22.292 17.096 1.00 8.00 195 VAL A C 1
AT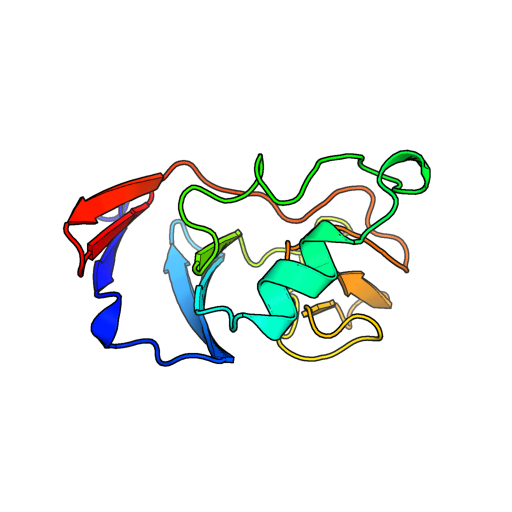OM 990 O O . VAL A 1 128 ? 10.684 22.096 18.223 1.00 7.59 195 VAL A O 1
ATOM 994 N N . GLY A 1 129 ? 10.414 22.681 16.062 1.00 9.00 196 GLY A N 1
ATOM 995 C CA . GLY A 1 129 ? 8.996 22.915 16.210 1.00 11.26 196 GLY A CA 1
ATOM 996 C C . GLY A 1 129 ? 8.624 24.340 15.893 1.00 12.80 196 GLY A C 1
ATOM 997 O O . GLY A 1 129 ? 9.243 25.251 16.485 1.00 13.73 196 GLY A O 1
#

Foldseek 3Di:
DQQKDKAFAVVADEPDWDWDAGPNFIKTKHFYDPVQLVLQQPDPQVVALAGDRLCVQDPDSRIGIFTQFQQQHGAGWDALDDDANGTFGPPFTFHAHVSQATDDTDRRGRTDRFDWDAPDPTMIMTD